Protein AF-A0A927TSQ4-F1 (afdb_monomer_lite)

Radius of gyration: 17.43 Å; chains: 1; bounding box: 34×53×38 Å

Sequence (136 aa):
MYDEIIDAIEQGNYSEALKHAKQYPQDKIDDTYAVLVATICMHFGEFEYAFDYIRNGLQYNYKNYELYLILGTYYASTNPVQAKLCYENALYYCDSEDDRNIIESYLNAPDIRSVQISPTSIVILSYNQPDLTQSA

Structure (mmCIF, N/CA/C/O backbone):
data_AF-A0A927TSQ4-F1
#
_entry.id   AF-A0A927TSQ4-F1
#
loop_
_atom_site.group_PDB
_atom_site.id
_atom_site.type_symbol
_atom_site.label_atom_id
_atom_site.label_alt_id
_atom_site.label_comp_id
_atom_site.label_asym_id
_atom_site.label_entity_id
_atom_site.label_seq_id
_atom_site.pdbx_PDB_ins_code
_atom_site.Cartn_x
_atom_site.Cartn_y
_atom_site.Cartn_z
_atom_site.occupancy
_atom_site.B_iso_or_equiv
_atom_site.auth_seq_id
_atom_site.auth_comp_id
_atom_site.auth_asym_id
_atom_site.auth_atom_id
_atom_site.pdbx_PDB_model_num
ATOM 1 N N . MET A 1 1 ? -17.637 6.723 7.762 1.00 78.94 1 MET A N 1
ATOM 2 C CA . MET A 1 1 ? -17.054 7.287 9.015 1.00 78.94 1 MET A CA 1
ATOM 3 C C . MET A 1 1 ? -15.921 8.238 8.682 1.00 78.94 1 MET A C 1
ATOM 5 O O . MET A 1 1 ? -15.829 9.248 9.352 1.00 78.94 1 MET A O 1
ATOM 9 N N . TYR A 1 2 ? -15.114 7.970 7.653 1.00 92.75 2 TYR A N 1
ATOM 10 C CA . TYR A 1 2 ? -14.024 8.853 7.224 1.00 92.75 2 TYR A CA 1
ATOM 11 C C . TYR A 1 2 ? -14.370 9.713 6.001 1.00 92.75 2 TYR A C 1
ATOM 13 O O . TYR A 1 2 ? -13.479 10.224 5.334 1.00 92.75 2 TYR A O 1
ATOM 21 N N . ASP A 1 3 ? -15.660 9.867 5.720 1.00 93.88 3 ASP A N 1
ATOM 22 C CA . ASP A 1 3 ? -16.196 10.416 4.474 1.00 93.88 3 ASP A CA 1
ATOM 23 C C . ASP A 1 3 ? -15.661 11.839 4.224 1.00 93.88 3 ASP A C 1
ATOM 25 O O . ASP A 1 3 ? -15.182 12.131 3.139 1.00 93.88 3 ASP A O 1
ATOM 29 N N . GLU A 1 4 ? -15.565 12.676 5.266 1.00 95.06 4 GLU A N 1
ATOM 30 C CA . GLU A 1 4 ? -14.977 14.025 5.166 1.00 95.06 4 GLU A CA 1
ATOM 31 C C . GLU A 1 4 ? -13.495 14.022 4.744 1.00 95.06 4 GLU A C 1
ATOM 33 O O . GLU A 1 4 ? -13.032 14.935 4.064 1.00 95.06 4 GLU A O 1
ATOM 38 N N . ILE A 1 5 ? -12.730 13.008 5.166 1.00 96.12 5 ILE A N 1
ATOM 39 C CA . ILE A 1 5 ? -11.316 12.864 4.794 1.00 96.12 5 ILE A CA 1
ATOM 40 C C . ILE A 1 5 ? -11.221 12.379 3.345 1.00 96.12 5 ILE A C 1
ATOM 42 O O . ILE A 1 5 ? -10.415 12.911 2.584 1.00 96.12 5 ILE A O 1
ATOM 46 N N . ILE A 1 6 ? -12.047 11.396 2.975 1.00 96.50 6 ILE A N 1
ATOM 47 C CA . ILE A 1 6 ? -12.104 10.817 1.627 1.00 96.50 6 ILE A CA 1
ATOM 48 C C . ILE A 1 6 ? -12.490 11.898 0.615 1.00 96.50 6 ILE A C 1
ATOM 50 O O . ILE A 1 6 ? -11.718 12.164 -0.303 1.00 96.50 6 ILE A O 1
ATOM 54 N N . ASP A 1 7 ? -13.596 12.605 0.849 1.00 97.00 7 ASP A N 1
ATOM 55 C CA . ASP A 1 7 ? -14.085 13.679 -0.020 1.00 97.00 7 ASP A CA 1
ATOM 56 C C . ASP A 1 7 ? -13.019 14.768 -0.224 1.00 97.00 7 ASP A C 1
ATOM 58 O O . ASP A 1 7 ? -12.826 15.275 -1.332 1.00 97.00 7 ASP A O 1
ATOM 62 N N . ALA A 1 8 ? -12.293 15.130 0.841 1.00 97.00 8 ALA A N 1
ATOM 63 C CA . ALA A 1 8 ? -11.225 16.120 0.766 1.00 97.00 8 ALA A CA 1
ATOM 64 C C . ALA A 1 8 ? -10.015 15.621 -0.045 1.00 97.00 8 ALA A C 1
ATOM 66 O O . ALA A 1 8 ? -9.429 16.406 -0.794 1.00 97.00 8 ALA A O 1
ATOM 67 N N . ILE A 1 9 ? -9.646 14.339 0.068 1.00 96.62 9 ILE A N 1
ATOM 68 C CA . ILE A 1 9 ? -8.582 13.724 -0.744 1.00 96.62 9 ILE A CA 1
ATOM 69 C C . ILE A 1 9 ? -8.996 13.669 -2.218 1.00 96.62 9 ILE A C 1
ATOM 71 O O . ILE A 1 9 ? -8.211 14.073 -3.074 1.00 96.62 9 ILE A O 1
ATOM 75 N N . GLU A 1 10 ? -10.221 13.237 -2.520 1.00 95.44 10 GLU A N 1
ATOM 76 C CA . GLU A 1 10 ? -10.743 13.149 -3.892 1.00 95.44 10 GLU A CA 1
ATOM 77 C C . GLU A 1 10 ? -10.792 14.517 -4.589 1.00 95.44 10 GLU A C 1
ATOM 79 O O . GLU A 1 10 ? -10.535 14.628 -5.788 1.00 95.44 10 GLU A O 1
ATOM 84 N N . GLN A 1 11 ? -11.048 15.585 -3.831 1.00 96.62 11 GLN A N 1
ATOM 85 C CA . GLN A 1 11 ? -11.006 16.969 -4.317 1.00 96.62 11 GLN A CA 1
ATOM 86 C C . GLN A 1 11 ? -9.583 17.555 -4.384 1.00 96.62 11 GLN A C 1
ATOM 88 O O . GLN A 1 11 ? -9.405 18.703 -4.799 1.00 96.62 11 GLN A O 1
ATOM 93 N N . GLY A 1 12 ? -8.562 16.807 -3.956 1.00 96.06 12 GLY A N 1
ATOM 94 C CA . GLY A 1 12 ? -7.170 17.259 -3.891 1.00 96.06 12 GLY A CA 1
ATOM 95 C C . GLY A 1 12 ? -6.884 18.270 -2.773 1.00 96.06 12 GLY A C 1
ATOM 96 O O . GLY A 1 12 ? -5.823 18.897 -2.758 1.00 96.06 12 GLY A O 1
ATOM 97 N N . ASN A 1 13 ? -7.802 18.449 -1.822 1.00 97.00 13 ASN A N 1
ATOM 98 C CA . ASN A 1 13 ? -7.667 19.369 -0.696 1.00 97.00 13 ASN A CA 1
ATOM 99 C C . ASN A 1 13 ? -7.031 18.672 0.523 1.00 97.00 13 ASN A C 1
ATOM 101 O O . ASN A 1 13 ? -7.646 18.482 1.575 1.00 97.00 13 ASN A O 1
ATOM 105 N N . TYR A 1 14 ? -5.753 18.310 0.395 1.00 96.44 14 TYR A N 1
ATOM 106 C CA . TYR A 1 14 ? -5.012 17.567 1.426 1.00 96.44 14 TYR A CA 1
ATOM 107 C C . TYR A 1 14 ? -4.836 18.329 2.749 1.00 96.44 14 TYR A C 1
ATOM 109 O O . TYR A 1 14 ? -4.730 17.715 3.812 1.00 96.44 14 TYR A O 1
ATOM 117 N N . SER A 1 15 ? -4.838 19.665 2.715 1.00 96.94 15 SER A N 1
ATOM 118 C CA . SER A 1 15 ? -4.798 20.496 3.928 1.00 96.94 15 SER A CA 1
ATOM 119 C C . SER A 1 15 ? -6.063 20.329 4.771 1.00 96.94 15 SER A C 1
ATOM 121 O O . SER A 1 15 ? -5.992 20.257 6.000 1.00 96.94 15 SER A O 1
ATOM 123 N N . GLU A 1 16 ? -7.221 20.248 4.116 1.00 96.88 16 GLU A N 1
ATOM 124 C CA . GLU A 1 16 ? -8.500 20.002 4.776 1.00 96.88 16 GLU A CA 1
ATOM 125 C C . GLU A 1 16 ? -8.609 18.551 5.240 1.00 96.88 16 GLU A C 1
ATOM 127 O O . GLU A 1 16 ? -8.931 18.317 6.404 1.00 96.88 16 GLU A O 1
ATOM 132 N N . ALA A 1 17 ? -8.199 17.590 4.406 1.00 97.31 17 ALA A N 1
ATOM 133 C CA . ALA A 1 17 ? -8.120 16.180 4.789 1.00 97.31 17 ALA A CA 1
ATOM 134 C C . ALA A 1 17 ? -7.293 15.984 6.076 1.00 97.31 17 ALA A C 1
ATOM 136 O O . ALA A 1 17 ? -7.728 15.304 7.007 1.00 97.31 17 ALA A O 1
ATOM 137 N N . LEU A 1 18 ? -6.142 16.662 6.191 1.00 96.06 18 LEU A N 1
ATOM 138 C CA . LEU A 1 18 ? -5.309 16.638 7.397 1.00 96.06 18 LEU A CA 1
ATOM 139 C C . LEU A 1 18 ? -6.018 17.246 8.616 1.00 96.06 18 LEU A C 1
ATOM 141 O O . LEU A 1 18 ? -5.862 16.761 9.739 1.00 96.06 18 LEU A O 1
ATOM 145 N N . LYS A 1 19 ? -6.786 18.323 8.423 1.00 95.94 19 LYS A N 1
ATOM 146 C CA . LYS A 1 19 ? -7.567 18.950 9.496 1.00 95.94 19 LYS A CA 1
ATOM 147 C C . LYS A 1 19 ? -8.658 18.010 10.006 1.00 95.94 19 LYS A C 1
ATOM 149 O O . LYS A 1 19 ? -8.845 17.946 11.219 1.00 95.94 19 LYS A O 1
ATOM 154 N N . HIS A 1 20 ? -9.351 17.299 9.118 1.00 94.69 20 HIS A N 1
ATOM 155 C CA . HIS A 1 20 ? -10.341 16.291 9.500 1.00 94.69 20 HIS A CA 1
ATOM 156 C C . HIS A 1 20 ? -9.670 15.109 10.206 1.00 94.69 20 HIS A C 1
ATOM 158 O O . HIS A 1 20 ? -10.069 14.770 11.316 1.00 94.69 20 HIS A O 1
ATOM 164 N N . ALA A 1 21 ? -8.578 14.567 9.657 1.00 93.38 21 ALA A N 1
ATOM 165 C CA . ALA A 1 21 ? -7.836 13.457 10.259 1.00 93.38 21 ALA A CA 1
ATOM 166 C C . ALA A 1 21 ? -7.376 13.747 11.700 1.00 93.38 21 ALA A C 1
ATOM 168 O O . ALA A 1 21 ? -7.513 12.904 12.582 1.00 93.38 21 ALA A O 1
ATOM 169 N N . LYS A 1 22 ? -6.915 14.971 11.990 1.00 92.06 22 LYS A N 1
ATOM 170 C CA . LYS A 1 22 ? -6.489 15.380 13.344 1.00 92.06 22 LYS A CA 1
ATOM 171 C C . LYS A 1 22 ? -7.602 15.377 14.397 1.00 92.06 22 LYS A C 1
ATOM 173 O O . LYS A 1 22 ? -7.292 15.410 15.585 1.00 92.06 22 LYS A O 1
ATOM 178 N N . GLN A 1 23 ? -8.871 15.376 13.991 1.00 89.75 23 GLN A N 1
ATOM 179 C CA . GLN A 1 23 ? -10.007 15.310 14.915 1.00 89.75 23 GLN A CA 1
ATOM 180 C C . GLN A 1 23 ? -10.280 13.877 15.384 1.00 89.75 23 GLN A C 1
ATOM 182 O O . GLN A 1 23 ? -10.982 13.689 16.378 1.00 89.75 23 GLN A O 1
ATOM 187 N N . TYR A 1 24 ? -9.713 12.876 14.702 1.00 86.75 24 TYR A N 1
ATOM 188 C CA . TYR A 1 24 ? -9.896 11.480 15.060 1.00 86.75 24 TYR A CA 1
ATOM 189 C C . TYR A 1 24 ? -8.936 11.050 16.180 1.00 86.75 24 TYR A C 1
ATOM 191 O O . TYR A 1 24 ? -7.755 11.422 16.185 1.00 86.75 24 TYR A O 1
ATOM 199 N N . PRO A 1 25 ? -9.433 10.257 17.145 1.00 81.44 25 PRO A N 1
ATOM 200 C CA . PRO A 1 25 ? -8.621 9.702 18.219 1.00 81.44 25 PRO A CA 1
ATOM 201 C C . PRO A 1 25 ? -7.558 8.737 17.669 1.00 81.44 25 PRO A C 1
ATOM 203 O O . PRO A 1 25 ? -7.880 7.722 17.054 1.00 81.44 25 PRO A O 1
ATOM 206 N N . GLN A 1 26 ? -6.281 9.048 17.913 1.00 71.69 26 GLN A N 1
ATOM 207 C CA . GLN A 1 26 ? -5.133 8.286 17.390 1.00 71.69 26 GLN A CA 1
ATOM 208 C C . GLN A 1 26 ? -4.941 6.913 18.066 1.00 71.69 26 GLN A C 1
ATOM 210 O O . GLN A 1 26 ? -4.086 6.137 17.657 1.00 71.69 26 GLN A O 1
ATOM 215 N N . ASP A 1 27 ? -5.709 6.597 19.109 1.00 75.44 27 ASP A N 1
ATOM 216 C CA . ASP A 1 27 ? -5.689 5.315 19.823 1.00 75.44 27 ASP A CA 1
ATOM 217 C C . ASP A 1 27 ? -6.563 4.229 19.168 1.00 75.44 27 ASP A C 1
ATOM 219 O O . ASP A 1 27 ? -6.525 3.073 19.589 1.00 75.44 27 ASP A O 1
ATOM 223 N N . LYS A 1 28 ? -7.320 4.568 18.114 1.00 69.56 28 LYS A N 1
ATOM 224 C CA . LYS A 1 28 ? -8.132 3.627 17.326 1.00 69.56 28 LYS A CA 1
ATOM 225 C C . LYS A 1 28 ? -7.810 3.726 15.838 1.00 69.56 28 LYS A C 1
ATOM 227 O O . LYS A 1 28 ? -8.637 4.152 15.038 1.00 69.56 28 LYS A O 1
ATOM 232 N N . ILE A 1 29 ? -6.590 3.336 15.489 1.00 80.56 29 ILE A N 1
ATOM 233 C CA . ILE A 1 29 ? -6.143 3.235 14.099 1.00 80.56 29 ILE A CA 1
ATOM 234 C C . ILE A 1 29 ? -6.586 1.871 13.567 1.00 80.56 29 ILE A C 1
ATOM 236 O O . ILE A 1 29 ? -6.010 0.848 13.937 1.00 80.56 29 ILE A O 1
ATOM 240 N N . ASP A 1 30 ? -7.622 1.861 12.733 1.00 93.62 30 ASP A N 1
ATOM 241 C CA . ASP A 1 30 ? -7.874 0.748 11.822 1.00 93.62 30 ASP A CA 1
ATOM 242 C C . ASP A 1 30 ? -7.065 0.933 10.525 1.00 93.62 30 ASP A C 1
ATOM 244 O O . ASP A 1 30 ? -6.344 1.920 10.334 1.00 93.62 30 ASP A O 1
ATOM 248 N N . ASP A 1 31 ? -7.132 -0.055 9.641 1.00 95.56 31 ASP A N 1
ATOM 249 C CA . ASP A 1 31 ? -6.420 -0.036 8.368 1.00 95.56 31 ASP A CA 1
ATOM 250 C C . ASP A 1 31 ? -6.939 1.049 7.416 1.00 95.56 31 ASP A C 1
ATOM 252 O O . ASP A 1 31 ? -6.138 1.673 6.724 1.00 95.56 31 ASP A O 1
ATOM 256 N N . THR A 1 32 ? -8.242 1.344 7.432 1.00 95.69 32 THR A N 1
ATOM 257 C CA . THR A 1 32 ? -8.835 2.396 6.589 1.00 95.69 32 THR A CA 1
ATOM 258 C C . THR A 1 32 ? -8.299 3.775 6.975 1.00 95.69 32 THR A C 1
ATOM 260 O O . THR A 1 32 ? -7.827 4.528 6.125 1.00 95.69 32 THR A O 1
ATOM 263 N N . TYR A 1 33 ? -8.296 4.113 8.264 1.00 95.88 33 TYR A N 1
ATOM 264 C CA . TYR A 1 33 ? -7.713 5.365 8.738 1.00 95.88 33 TYR A CA 1
ATOM 265 C C . TYR A 1 33 ? -6.210 5.440 8.432 1.00 95.88 33 TYR A C 1
ATOM 267 O O . TYR A 1 33 ? -5.714 6.491 8.016 1.00 95.88 33 TYR A O 1
ATOM 275 N N . ALA A 1 34 ? -5.485 4.324 8.572 1.00 97.00 34 ALA A N 1
ATOM 276 C CA . ALA A 1 34 ? -4.073 4.249 8.211 1.00 97.00 34 ALA A CA 1
ATOM 277 C C . ALA A 1 34 ? -3.821 4.556 6.723 1.00 97.00 34 ALA A C 1
ATOM 279 O O . ALA A 1 34 ? -2.901 5.320 6.429 1.00 97.00 34 ALA A O 1
ATOM 280 N N . VAL A 1 35 ? -4.640 4.032 5.799 1.00 97.62 35 VAL A N 1
ATOM 281 C CA . VAL A 1 35 ? -4.564 4.340 4.355 1.00 97.62 35 VAL A CA 1
ATOM 282 C C . VAL A 1 35 ? -4.691 5.842 4.115 1.00 97.62 35 VAL A C 1
ATOM 284 O O . VAL A 1 35 ? -3.854 6.443 3.434 1.00 97.62 35 VAL A O 1
ATOM 287 N N . LEU A 1 36 ? -5.709 6.468 4.708 1.00 97.38 36 LEU A N 1
ATOM 288 C CA . LEU A 1 36 ? -6.001 7.884 4.491 1.00 97.38 36 LEU A CA 1
ATOM 289 C C . LEU A 1 36 ? -4.875 8.777 5.015 1.00 97.38 36 LEU A C 1
ATOM 291 O O . LEU A 1 36 ? -4.385 9.650 4.296 1.00 97.38 36 LEU A O 1
ATOM 295 N N . VAL A 1 37 ? -4.411 8.545 6.246 1.00 97.06 37 VAL A N 1
ATOM 296 C CA . VAL A 1 37 ? -3.347 9.370 6.835 1.00 97.06 37 VAL A CA 1
ATOM 297 C C . VAL A 1 37 ? -2.007 9.129 6.152 1.00 97.06 37 VAL A C 1
ATOM 299 O O . VAL A 1 37 ? -1.295 10.095 5.879 1.00 97.06 37 VAL A O 1
ATOM 302 N N . ALA A 1 38 ? -1.676 7.884 5.799 1.00 97.94 38 ALA A N 1
ATOM 303 C CA . ALA A 1 38 ? -0.474 7.599 5.026 1.00 97.94 38 ALA A CA 1
ATOM 304 C C . ALA A 1 38 ? -0.491 8.335 3.679 1.00 97.94 38 ALA A C 1
ATOM 306 O O . ALA A 1 38 ? 0.504 8.958 3.317 1.00 97.94 38 ALA A O 1
ATOM 307 N N . THR A 1 39 ? -1.629 8.346 2.980 1.00 98.19 39 THR A N 1
ATOM 308 C CA . THR A 1 39 ? -1.807 9.081 1.717 1.00 98.19 39 THR A CA 1
ATOM 309 C C . THR A 1 39 ? -1.582 10.585 1.895 1.00 98.19 39 THR A C 1
ATOM 311 O O . THR A 1 39 ? -0.850 11.203 1.119 1.00 98.19 39 THR A O 1
ATOM 314 N N . ILE A 1 40 ? -2.146 11.176 2.953 1.00 98.12 40 ILE A N 1
ATOM 315 C CA . ILE A 1 40 ? -1.946 12.593 3.290 1.00 98.12 40 ILE A CA 1
ATOM 316 C C . ILE A 1 40 ? -0.467 12.880 3.591 1.00 98.12 40 ILE A C 1
ATOM 318 O O . ILE A 1 40 ? 0.098 13.840 3.068 1.00 98.12 40 ILE A O 1
ATOM 322 N N . CYS A 1 41 ? 0.187 12.050 4.405 1.00 97.88 41 CYS A N 1
ATOM 323 C CA . CYS A 1 41 ? 1.602 12.208 4.739 1.00 97.88 41 CYS A CA 1
ATOM 324 C C . CYS A 1 41 ? 2.502 12.082 3.502 1.00 97.88 41 CYS A C 1
ATOM 326 O O . CYS A 1 41 ? 3.396 12.907 3.318 1.00 97.88 41 CYS A O 1
ATOM 328 N N . MET A 1 42 ? 2.236 11.111 2.622 1.00 98.00 42 MET A N 1
ATOM 329 C CA . MET A 1 42 ? 2.946 10.958 1.348 1.00 98.00 42 MET A CA 1
ATOM 330 C C . MET A 1 42 ? 2.822 12.216 0.482 1.00 98.00 42 MET A C 1
ATOM 332 O O . MET A 1 42 ? 3.820 12.658 -0.084 1.00 98.00 42 MET A O 1
ATOM 336 N N . HIS A 1 43 ? 1.633 12.830 0.422 1.00 97.69 43 HIS A N 1
ATOM 337 C CA . HIS A 1 43 ? 1.416 14.077 -0.315 1.00 97.69 43 HIS A CA 1
ATOM 338 C C . HIS A 1 43 ? 2.267 15.238 0.222 1.00 97.69 43 HIS A C 1
ATOM 340 O O . HIS A 1 43 ? 2.859 15.984 -0.557 1.00 97.69 43 HIS A O 1
ATOM 346 N N . PHE A 1 44 ? 2.365 15.381 1.547 1.00 97.75 44 PHE A N 1
ATOM 347 C CA . PHE A 1 44 ? 3.166 16.435 2.179 1.00 97.75 44 PHE A CA 1
ATOM 348 C C . PHE A 1 44 ? 4.674 16.130 2.245 1.00 97.75 44 PHE A C 1
ATOM 350 O O . PHE A 1 44 ? 5.442 16.984 2.680 1.00 97.75 44 PHE A O 1
ATOM 357 N N . GLY A 1 45 ? 5.117 14.948 1.802 1.00 96.88 45 GLY A N 1
ATOM 358 C CA . GLY A 1 45 ? 6.519 14.520 1.903 1.00 96.88 45 GLY A CA 1
ATOM 359 C C . GLY A 1 45 ? 6.938 14.095 3.316 1.00 96.88 45 GLY A C 1
ATOM 360 O O . GLY A 1 45 ? 8.124 13.953 3.603 1.00 96.88 45 GLY A O 1
ATOM 361 N N . GLU A 1 46 ? 5.969 13.860 4.198 1.00 97.69 46 GLU A N 1
ATOM 362 C CA . GLU A 1 46 ? 6.148 13.432 5.586 1.00 97.69 46 GLU A CA 1
ATOM 363 C C . GLU A 1 46 ? 6.354 11.908 5.649 1.00 97.69 46 GLU A C 1
ATOM 365 O O . GLU A 1 46 ? 5.558 11.157 6.218 1.00 97.69 46 GLU A O 1
ATOM 370 N N . PHE A 1 47 ? 7.414 11.431 4.991 1.00 96.81 47 PHE A N 1
ATOM 371 C CA . PHE A 1 47 ? 7.626 10.009 4.700 1.00 96.81 47 PHE A CA 1
ATOM 372 C C . PHE A 1 47 ? 7.797 9.135 5.949 1.00 96.81 47 PHE A C 1
ATOM 374 O O . PHE A 1 47 ? 7.336 7.995 5.957 1.00 96.81 47 PHE A O 1
ATOM 381 N N . GLU A 1 48 ? 8.428 9.647 7.009 1.00 96.56 48 GLU A N 1
ATOM 382 C CA . GLU A 1 48 ? 8.578 8.907 8.272 1.00 96.56 48 GLU A CA 1
ATOM 383 C C . GLU A 1 48 ? 7.212 8.606 8.903 1.00 96.56 48 GLU A C 1
ATOM 385 O O . GLU A 1 48 ? 6.919 7.458 9.239 1.00 96.56 48 GLU A O 1
ATOM 390 N N . TYR A 1 49 ? 6.334 9.612 8.964 1.00 96.56 49 TYR A N 1
ATOM 391 C CA . TYR A 1 49 ? 4.974 9.441 9.466 1.00 96.56 49 TYR A CA 1
ATOM 392 C C . TYR A 1 49 ? 4.150 8.524 8.563 1.00 96.56 49 TYR A C 1
ATOM 394 O O . TYR A 1 49 ? 3.457 7.642 9.068 1.00 96.56 49 TYR A O 1
ATOM 402 N N . ALA A 1 50 ? 4.256 8.680 7.238 1.00 97.94 50 ALA A N 1
ATOM 403 C CA . ALA A 1 50 ? 3.580 7.791 6.296 1.00 97.94 50 ALA A CA 1
ATOM 404 C C . ALA A 1 50 ? 3.950 6.324 6.561 1.00 97.94 50 ALA A C 1
ATOM 406 O O . ALA A 1 50 ? 3.068 5.476 6.674 1.00 97.94 50 ALA A O 1
ATOM 407 N N . PHE A 1 51 ? 5.242 6.037 6.736 1.00 98.00 51 PHE A N 1
ATOM 408 C CA . PHE A 1 51 ? 5.724 4.690 7.017 1.00 98.00 51 PHE A CA 1
ATOM 409 C C . PHE A 1 51 ? 5.158 4.116 8.322 1.00 98.00 51 PHE A C 1
ATOM 411 O O . PHE A 1 51 ? 4.753 2.952 8.352 1.00 98.00 51 PHE A O 1
ATOM 418 N N . ASP A 1 52 ? 5.083 4.916 9.387 1.00 96.88 52 ASP A N 1
ATOM 419 C CA . ASP A 1 52 ? 4.510 4.475 10.659 1.00 96.88 52 ASP A CA 1
ATOM 420 C C . ASP A 1 52 ? 3.023 4.107 10.530 1.00 96.88 52 ASP A C 1
ATOM 422 O O . ASP A 1 52 ? 2.618 3.053 11.028 1.00 96.88 52 ASP A O 1
ATOM 426 N N . TYR A 1 53 ? 2.220 4.912 9.822 1.00 97.31 53 TYR A N 1
ATOM 427 C CA . TYR A 1 53 ? 0.811 4.581 9.570 1.00 97.31 53 TYR A CA 1
ATOM 428 C C . TYR A 1 53 ? 0.664 3.338 8.697 1.00 97.31 53 TYR A C 1
ATOM 430 O O . TYR A 1 53 ? -0.128 2.462 9.038 1.00 97.31 53 TYR A O 1
ATOM 438 N N . ILE A 1 54 ? 1.466 3.203 7.637 1.00 98.19 54 ILE A N 1
ATOM 439 C CA . ILE A 1 54 ? 1.453 2.009 6.782 1.00 98.19 54 ILE A CA 1
ATOM 440 C C . ILE A 1 54 ? 1.767 0.756 7.601 1.00 98.19 54 ILE A C 1
ATOM 442 O O . ILE A 1 54 ? 1.039 -0.235 7.534 1.00 98.19 54 ILE A O 1
ATOM 446 N N . ARG A 1 55 ? 2.828 0.802 8.417 1.00 97.00 55 ARG A N 1
ATOM 447 C CA . ARG A 1 55 ? 3.226 -0.312 9.282 1.00 97.00 55 ARG A CA 1
ATOM 448 C C . ARG A 1 55 ? 2.113 -0.680 10.259 1.00 97.00 55 ARG A C 1
ATOM 450 O O . ARG A 1 55 ? 1.792 -1.859 10.380 1.00 97.00 55 ARG A O 1
ATOM 457 N N . ASN A 1 56 ? 1.537 0.302 10.950 1.00 95.44 56 ASN A N 1
ATOM 458 C CA . ASN A 1 56 ? 0.485 0.060 11.937 1.00 95.44 56 ASN A CA 1
ATOM 459 C C . ASN A 1 56 ? -0.792 -0.487 11.273 1.00 95.44 56 ASN A C 1
ATOM 461 O O . ASN A 1 56 ? -1.399 -1.423 11.790 1.00 95.44 56 ASN A O 1
ATOM 465 N N . GLY A 1 57 ? -1.159 0.029 10.098 1.00 96.88 57 GLY A N 1
ATOM 466 C CA . GLY A 1 57 ? -2.294 -0.467 9.324 1.00 96.88 57 GLY A CA 1
ATOM 467 C C . GLY A 1 57 ? -2.097 -1.911 8.851 1.00 96.88 57 GLY A C 1
ATOM 468 O O . GLY A 1 57 ? -2.997 -2.728 9.008 1.00 96.88 57 GLY A O 1
ATOM 469 N N . LEU A 1 58 ? -0.902 -2.272 8.367 1.00 97.25 58 LEU A N 1
ATOM 470 C CA . LEU A 1 58 ? -0.588 -3.653 7.970 1.00 97.25 58 LEU A CA 1
ATOM 471 C C . LEU A 1 58 ? -0.500 -4.608 9.171 1.00 97.25 58 LEU A C 1
ATOM 473 O O . LEU A 1 58 ? -0.774 -5.798 9.030 1.00 97.25 58 LEU A O 1
ATOM 477 N N . GLN A 1 59 ? -0.139 -4.114 10.359 1.00 95.88 59 GLN A N 1
ATOM 478 C CA . GLN A 1 59 ? -0.238 -4.894 11.599 1.00 95.88 59 GLN A CA 1
ATOM 479 C C . GLN A 1 59 ? -1.696 -5.164 11.991 1.00 95.88 59 GLN A C 1
ATOM 481 O O . GLN A 1 59 ? -1.990 -6.244 12.501 1.00 95.88 59 GLN A O 1
ATOM 486 N N . TYR A 1 60 ? -2.594 -4.205 11.751 1.00 96.00 60 TYR A N 1
ATOM 487 C CA . TYR A 1 60 ? -4.028 -4.353 11.997 1.00 96.00 60 TYR A CA 1
ATOM 488 C C . TYR A 1 60 ? -4.691 -5.286 10.971 1.00 96.00 60 TYR A C 1
ATOM 490 O O . TYR A 1 60 ? -5.389 -6.229 11.343 1.00 96.00 60 TYR A O 1
ATOM 498 N N . ASN A 1 61 ? -4.429 -5.063 9.682 1.00 97.44 61 ASN A N 1
ATOM 499 C CA . ASN A 1 61 ? -4.906 -5.882 8.575 1.00 97.44 61 ASN A CA 1
ATOM 500 C C . ASN A 1 61 ? -3.788 -6.116 7.550 1.00 97.44 61 ASN A C 1
ATOM 502 O O . ASN A 1 61 ? -3.564 -5.321 6.637 1.00 97.44 61 ASN A O 1
ATOM 506 N N . TYR A 1 62 ? -3.137 -7.273 7.650 1.00 96.88 62 TYR A N 1
ATOM 507 C CA . TYR A 1 62 ? -2.046 -7.658 6.751 1.00 96.88 62 TYR A CA 1
ATOM 508 C C . TYR A 1 62 ? -2.485 -7.913 5.301 1.00 96.88 62 TYR A C 1
ATOM 510 O O . TYR A 1 62 ? -1.633 -8.163 4.456 1.00 96.88 62 TYR A O 1
ATOM 518 N N . LYS A 1 63 ? -3.792 -7.907 5.007 1.00 97.81 63 LYS A N 1
ATOM 519 C CA . LYS A 1 63 ? -4.338 -8.102 3.657 1.00 97.81 63 LYS A CA 1
ATOM 520 C C . LYS A 1 63 ? -4.779 -6.800 2.995 1.00 97.81 63 LYS A C 1
ATOM 522 O O . LYS A 1 63 ? -5.287 -6.843 1.883 1.00 97.81 63 LYS A O 1
ATOM 527 N N . ASN A 1 64 ? -4.650 -5.650 3.655 1.00 97.94 64 ASN A N 1
ATOM 528 C CA . ASN A 1 64 ? -5.089 -4.397 3.053 1.00 97.94 64 ASN A CA 1
ATOM 529 C C . ASN A 1 64 ? -4.174 -4.041 1.860 1.00 97.94 64 ASN A C 1
ATOM 531 O O . ASN A 1 64 ? -2.998 -3.711 2.035 1.00 97.94 64 ASN A O 1
ATOM 535 N N . TYR A 1 65 ? -4.704 -4.152 0.638 1.00 98.12 65 TYR A N 1
ATOM 536 C CA . TYR A 1 65 ? -3.929 -3.960 -0.590 1.00 98.12 65 TYR A CA 1
ATOM 537 C C . TYR A 1 65 ? -3.549 -2.498 -0.840 1.00 98.12 65 TYR A C 1
ATOM 539 O O . TYR A 1 65 ? -2.488 -2.239 -1.411 1.00 98.12 65 TYR A O 1
ATOM 547 N N . GLU A 1 66 ? -4.363 -1.542 -0.391 1.00 98.12 66 GLU A N 1
ATOM 548 C CA . GLU A 1 66 ? -4.086 -0.112 -0.542 1.00 98.12 66 GLU A CA 1
ATOM 549 C C . GLU A 1 66 ? -2.834 0.273 0.250 1.00 98.12 66 GLU A C 1
ATOM 551 O O . GLU A 1 66 ? -1.957 0.967 -0.263 1.00 98.12 66 GLU A O 1
ATOM 556 N N . LEU A 1 67 ? -2.673 -0.267 1.463 1.00 98.56 67 LEU A N 1
ATOM 557 C CA . LEU A 1 67 ? -1.456 -0.069 2.252 1.00 98.56 67 LEU A CA 1
ATOM 558 C C . LEU A 1 67 ? -0.210 -0.621 1.553 1.00 98.56 67 LEU A C 1
ATOM 560 O O . LEU A 1 67 ? 0.845 0.013 1.601 1.00 98.56 67 LEU A O 1
ATOM 564 N N . TYR A 1 68 ? -0.314 -1.761 0.866 1.00 98.56 68 TYR A N 1
ATOM 565 C CA . TYR A 1 68 ? 0.786 -2.276 0.049 1.00 98.56 68 TYR A CA 1
ATOM 566 C C . TYR A 1 68 ? 1.079 -1.393 -1.168 1.00 98.56 68 TYR A C 1
ATOM 568 O O . TYR A 1 68 ? 2.248 -1.188 -1.497 1.00 98.56 68 TYR A O 1
ATOM 576 N N . LEU A 1 69 ? 0.057 -0.826 -1.814 1.00 98.44 69 LEU A N 1
ATOM 577 C CA . LEU A 1 69 ? 0.233 0.111 -2.925 1.00 98.44 69 LEU A CA 1
ATOM 578 C C . LEU A 1 69 ? 0.962 1.389 -2.471 1.00 98.44 69 LEU A C 1
ATOM 580 O O . LEU A 1 69 ? 1.919 1.833 -3.117 1.00 98.44 69 LEU A O 1
ATOM 584 N N . ILE A 1 70 ? 0.577 1.942 -1.317 1.00 98.44 70 ILE A N 1
ATOM 585 C CA . ILE A 1 70 ? 1.245 3.105 -0.719 1.00 98.44 70 ILE A CA 1
ATOM 586 C C . ILE A 1 70 ? 2.681 2.744 -0.310 1.00 98.44 70 ILE A C 1
ATOM 588 O O . ILE A 1 70 ? 3.607 3.502 -0.604 1.00 98.44 70 ILE A O 1
ATOM 592 N N . LEU A 1 71 ? 2.907 1.572 0.296 1.00 98.56 71 LEU A N 1
ATOM 593 C CA . LEU A 1 71 ? 4.250 1.104 0.663 1.00 98.56 71 LEU A CA 1
ATOM 594 C C . LEU A 1 71 ? 5.157 0.920 -0.560 1.00 98.56 71 LEU A C 1
ATOM 596 O O . LEU A 1 71 ? 6.342 1.253 -0.519 1.00 98.56 71 LEU A O 1
ATOM 600 N N . GLY A 1 72 ? 4.603 0.417 -1.664 1.00 98.25 72 GLY A N 1
ATOM 601 C CA . GLY A 1 72 ? 5.322 0.318 -2.927 1.00 98.25 72 GLY A CA 1
ATOM 602 C C . GLY A 1 72 ? 5.745 1.691 -3.439 1.00 98.25 72 GLY A C 1
ATOM 603 O O . GLY A 1 72 ? 6.906 1.884 -3.801 1.00 98.25 72 GLY A O 1
ATOM 604 N N . THR A 1 73 ? 4.839 2.669 -3.360 1.00 97.81 73 THR A N 1
ATOM 605 C CA . THR A 1 73 ? 5.113 4.063 -3.737 1.00 97.81 73 THR A CA 1
ATOM 606 C C . THR A 1 73 ? 6.201 4.679 -2.855 1.00 97.81 73 THR A C 1
ATOM 608 O O . THR A 1 73 ? 7.113 5.325 -3.368 1.00 97.81 73 THR A O 1
ATOM 611 N N . TYR A 1 74 ? 6.165 4.421 -1.545 1.00 98.31 74 TYR A N 1
ATOM 612 C CA . TYR A 1 74 ? 7.196 4.839 -0.591 1.00 98.31 74 TYR A CA 1
ATOM 613 C C . TYR A 1 74 ? 8.592 4.313 -0.969 1.00 98.31 74 TYR A C 1
ATOM 615 O O . TYR A 1 74 ? 9.573 5.056 -0.932 1.00 98.31 74 TYR A O 1
ATOM 623 N N . TYR A 1 75 ? 8.695 3.048 -1.385 1.00 98.19 75 TYR A N 1
ATOM 624 C CA . TYR A 1 75 ? 9.976 2.446 -1.763 1.00 98.19 75 TYR A CA 1
ATOM 625 C C . TYR A 1 75 ? 10.412 2.717 -3.205 1.00 98.19 75 TYR A C 1
ATOM 627 O O . TYR A 1 75 ? 11.581 2.497 -3.514 1.00 98.19 75 TYR A O 1
ATOM 635 N N . ALA A 1 76 ? 9.533 3.190 -4.090 1.00 95.69 76 ALA A N 1
ATOM 636 C CA . ALA A 1 76 ? 9.788 3.236 -5.533 1.00 95.69 76 ALA A CA 1
ATOM 637 C C . ALA A 1 76 ? 11.096 3.954 -5.918 1.00 95.69 76 ALA A C 1
ATOM 639 O O . ALA A 1 76 ? 11.791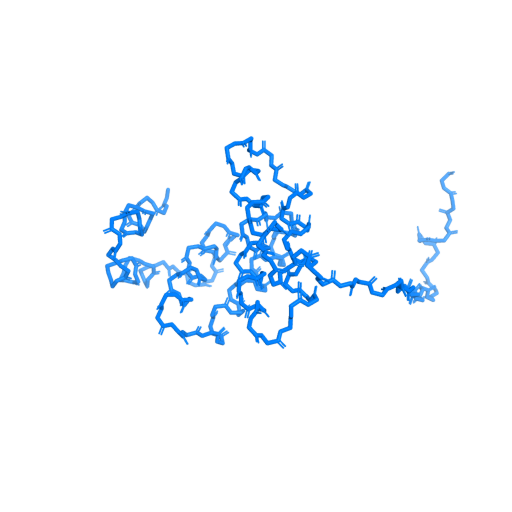 3.517 -6.833 1.00 95.69 76 ALA A O 1
ATOM 640 N N . SER A 1 77 ? 11.461 5.017 -5.197 1.00 92.25 77 SER A N 1
ATOM 641 C CA . SER A 1 77 ? 12.665 5.813 -5.470 1.00 92.25 77 SER A CA 1
ATOM 642 C C . SER A 1 77 ? 13.941 5.293 -4.798 1.00 92.25 77 SER A C 1
ATOM 644 O O . SER A 1 77 ? 15.038 5.586 -5.269 1.00 92.25 77 SER A O 1
ATOM 646 N N . THR A 1 78 ? 13.827 4.539 -3.701 1.00 95.81 78 THR A N 1
ATOM 647 C CA . THR A 1 78 ? 14.972 4.138 -2.858 1.00 95.81 78 THR A CA 1
ATOM 648 C C . THR A 1 78 ? 15.275 2.645 -2.924 1.00 95.81 78 THR A C 1
ATOM 650 O O . THR A 1 78 ? 16.427 2.237 -2.782 1.00 95.81 78 THR A O 1
ATOM 653 N N . ASN A 1 79 ? 14.255 1.820 -3.149 1.00 96.81 79 ASN A N 1
ATOM 654 C CA . ASN A 1 79 ? 14.349 0.372 -3.217 1.00 96.81 79 ASN A CA 1
ATOM 655 C C . ASN A 1 79 ? 13.293 -0.196 -4.188 1.00 96.81 79 ASN A C 1
ATOM 657 O O . ASN A 1 79 ? 12.246 -0.692 -3.762 1.00 96.81 79 ASN A O 1
ATOM 661 N N . PRO A 1 80 ? 13.563 -0.171 -5.504 1.00 96.25 80 PRO A N 1
ATOM 662 C CA . PRO A 1 80 ? 12.600 -0.604 -6.514 1.00 96.25 80 PRO A CA 1
ATOM 663 C C . PRO A 1 80 ? 12.282 -2.111 -6.452 1.00 96.25 80 PRO A C 1
ATOM 665 O O . PRO A 1 80 ? 11.203 -2.527 -6.868 1.00 96.25 80 PRO A O 1
ATOM 668 N N . VAL A 1 81 ? 13.174 -2.935 -5.880 1.00 97.00 81 VAL A N 1
ATOM 669 C CA . VAL A 1 81 ? 12.904 -4.361 -5.602 1.00 97.00 81 VAL A CA 1
ATOM 670 C C . VAL A 1 81 ? 11.805 -4.497 -4.560 1.00 97.00 81 VAL A C 1
ATOM 672 O O . VAL A 1 81 ? 10.821 -5.197 -4.794 1.00 97.00 81 VAL A O 1
ATOM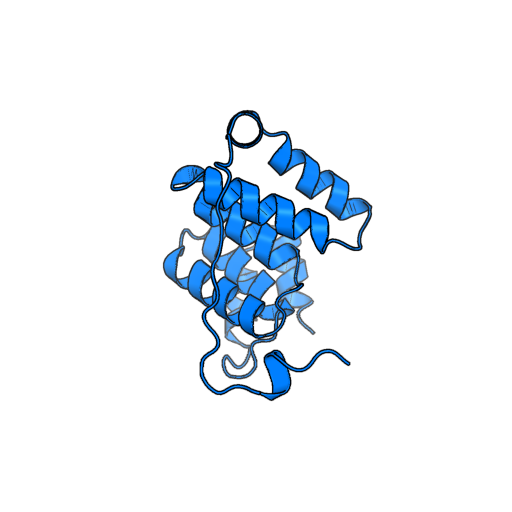 675 N N . GLN A 1 82 ? 11.940 -3.793 -3.435 1.00 96.88 82 GLN A N 1
ATOM 676 C CA . GLN A 1 82 ? 10.912 -3.801 -2.401 1.00 96.88 82 GLN A CA 1
ATOM 677 C C . GLN A 1 82 ? 9.609 -3.189 -2.920 1.00 96.88 82 GLN A C 1
ATOM 679 O O . GLN A 1 82 ? 8.542 -3.729 -2.642 1.00 96.88 82 GLN A O 1
ATOM 684 N N . ALA A 1 83 ? 9.683 -2.118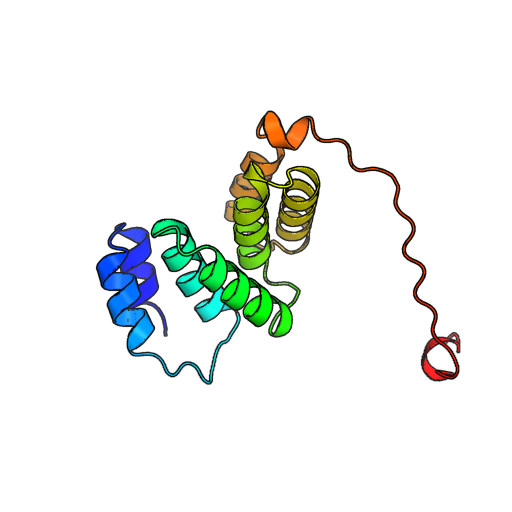 -3.716 1.00 98.19 83 ALA A N 1
ATOM 685 C CA . ALA A 1 83 ? 8.508 -1.509 -4.328 1.00 98.19 83 ALA A CA 1
ATOM 686 C C . ALA A 1 83 ? 7.724 -2.510 -5.188 1.00 98.19 83 ALA A C 1
ATOM 688 O O . ALA A 1 83 ? 6.522 -2.676 -4.991 1.00 98.19 83 ALA A O 1
ATOM 689 N N . LYS A 1 84 ? 8.417 -3.241 -6.074 1.00 98.25 84 LYS A N 1
ATOM 690 C CA . LYS A 1 84 ? 7.810 -4.282 -6.910 1.00 98.25 84 LYS A CA 1
ATOM 691 C C . LYS A 1 84 ? 7.114 -5.359 -6.079 1.00 98.25 84 LYS A C 1
ATOM 693 O O . LYS A 1 84 ? 5.956 -5.658 -6.344 1.00 98.25 84 LYS A O 1
ATOM 698 N N . LEU A 1 85 ? 7.778 -5.882 -5.047 1.00 97.56 85 LEU A N 1
ATOM 699 C CA . LEU A 1 85 ? 7.185 -6.870 -4.137 1.00 97.56 85 LEU A CA 1
ATOM 700 C C . LEU A 1 85 ? 5.942 -6.326 -3.419 1.00 97.56 85 LEU A C 1
ATOM 702 O O . LEU A 1 85 ? 4.988 -7.066 -3.184 1.00 97.56 85 LEU A O 1
ATOM 706 N N . CYS A 1 86 ? 5.927 -5.041 -3.059 1.00 98.44 86 CYS A N 1
ATOM 707 C CA . CYS A 1 86 ? 4.750 -4.422 -2.454 1.00 98.44 86 CYS A CA 1
ATOM 708 C C . CYS A 1 86 ? 3.593 -4.345 -3.459 1.00 98.44 86 CYS A C 1
ATOM 710 O O . CYS A 1 86 ? 2.482 -4.731 -3.118 1.00 98.44 86 CYS A O 1
ATOM 712 N N . TYR A 1 87 ? 3.845 -3.947 -4.708 1.00 98.50 87 TYR A N 1
ATOM 713 C CA . TYR A 1 87 ? 2.807 -3.937 -5.745 1.00 98.50 87 TYR A CA 1
ATOM 714 C C . TYR A 1 87 ? 2.293 -5.343 -6.093 1.00 98.50 87 TYR A C 1
ATOM 716 O O . TYR A 1 87 ? 1.098 -5.519 -6.306 1.00 98.50 87 TYR A O 1
ATOM 724 N N . GLU A 1 88 ? 3.159 -6.362 -6.097 1.00 97.88 88 GLU A N 1
ATOM 725 C CA . GLU A 1 88 ? 2.747 -7.765 -6.256 1.00 97.88 88 GLU A CA 1
ATOM 726 C C . GLU A 1 88 ? 1.842 -8.221 -5.097 1.00 97.88 88 GLU A C 1
ATOM 728 O O . GLU A 1 88 ? 0.822 -8.866 -5.336 1.00 97.88 88 GLU A O 1
ATOM 733 N N . ASN A 1 89 ? 2.155 -7.836 -3.851 1.00 97.88 89 ASN A N 1
ATOM 734 C CA . ASN A 1 89 ? 1.282 -8.095 -2.698 1.00 97.88 89 ASN A CA 1
ATOM 735 C C . ASN A 1 89 ? -0.047 -7.336 -2.794 1.00 97.88 89 ASN A C 1
ATOM 737 O O . ASN A 1 89 ? -1.093 -7.913 -2.501 1.00 97.88 89 ASN A O 1
ATOM 741 N N . ALA A 1 90 ? -0.024 -6.075 -3.234 1.00 98.44 90 ALA A N 1
ATOM 742 C CA . ALA A 1 90 ? -1.241 -5.307 -3.474 1.00 98.44 90 ALA A CA 1
ATOM 743 C C . ALA A 1 90 ? -2.134 -6.031 -4.492 1.00 98.44 90 ALA A C 1
ATOM 745 O O . ALA A 1 90 ? -3.306 -6.265 -4.223 1.00 98.44 90 ALA A O 1
ATOM 746 N N . LEU A 1 91 ? -1.575 -6.482 -5.620 1.00 98.25 91 LEU A N 1
ATOM 747 C CA . LEU A 1 91 ? -2.331 -7.207 -6.643 1.00 98.25 91 LEU A CA 1
ATOM 748 C C . LEU A 1 91 ? -2.880 -8.550 -6.133 1.00 98.25 91 LEU A C 1
ATOM 750 O O . LEU A 1 91 ? -3.974 -8.959 -6.522 1.00 98.25 91 LEU A O 1
ATOM 754 N N . TYR A 1 92 ? -2.127 -9.240 -5.275 1.00 98.06 92 TYR A N 1
ATOM 755 C CA . TYR A 1 92 ? -2.534 -10.520 -4.696 1.00 98.06 92 TYR A CA 1
ATOM 756 C C . TYR A 1 92 ? -3.745 -10.389 -3.763 1.00 98.06 92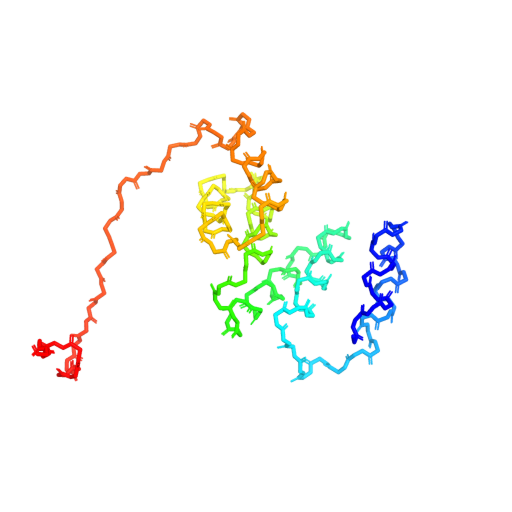 TYR A C 1
ATOM 758 O O . TYR A 1 92 ? -4.640 -11.230 -3.820 1.00 98.06 92 TYR A O 1
ATOM 766 N N . TYR A 1 93 ? -3.780 -9.349 -2.925 1.00 97.94 93 TYR A N 1
ATOM 767 C CA . TYR A 1 93 ? -4.871 -9.115 -1.973 1.00 97.94 93 TYR A CA 1
ATOM 768 C C . TYR A 1 93 ? -5.995 -8.213 -2.503 1.00 97.94 93 TYR A C 1
ATOM 770 O O . TYR A 1 93 ? -6.980 -7.997 -1.803 1.00 97.94 93 TYR A O 1
ATOM 778 N N . CYS A 1 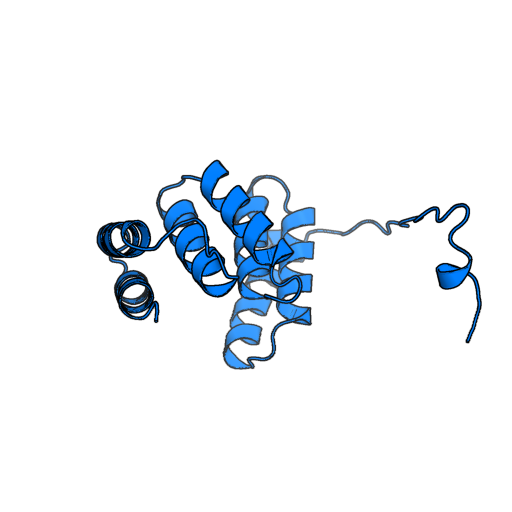94 ? -5.851 -7.650 -3.703 1.00 97.25 94 CYS A N 1
ATOM 779 C CA . CYS A 1 94 ? -6.875 -6.802 -4.294 1.00 97.25 94 CYS A CA 1
ATOM 780 C C . CYS A 1 94 ? -8.079 -7.641 -4.745 1.00 97.25 94 CYS A C 1
ATOM 782 O O . CYS A 1 94 ? -7.945 -8.534 -5.587 1.00 97.25 94 CYS A O 1
ATOM 784 N N . ASP A 1 95 ? -9.255 -7.304 -4.217 1.00 93.25 95 ASP A N 1
ATOM 785 C CA . ASP A 1 95 ? -10.530 -7.953 -4.546 1.00 93.25 95 ASP A CA 1
ATOM 786 C C . ASP A 1 95 ? -11.383 -7.126 -5.539 1.00 93.25 95 ASP A C 1
ATOM 788 O O . ASP A 1 95 ? -12.413 -7.600 -6.016 1.00 93.25 95 ASP A O 1
ATOM 792 N N . SER A 1 96 ? -10.958 -5.899 -5.870 1.00 94.25 96 SER A N 1
ATOM 793 C CA . SER A 1 96 ? -11.655 -4.953 -6.757 1.00 94.25 96 SER A CA 1
ATOM 794 C C . SER A 1 96 ? -11.058 -4.968 -8.166 1.00 94.25 96 SER A C 1
ATOM 796 O O . SER A 1 96 ? -9.906 -4.589 -8.355 1.00 94.25 96 SER A O 1
ATOM 798 N N . GLU A 1 97 ? -11.834 -5.370 -9.177 1.00 90.00 97 GLU A N 1
ATOM 799 C CA . GLU A 1 97 ? -11.383 -5.374 -10.584 1.00 90.00 97 GLU A CA 1
ATOM 800 C C . GLU A 1 97 ? -10.959 -3.983 -11.084 1.00 90.00 97 GLU A C 1
ATOM 802 O O . GLU A 1 97 ? -10.005 -3.866 -11.857 1.00 90.00 97 GLU A O 1
ATOM 807 N N . ASP A 1 98 ? -11.621 -2.922 -10.619 1.00 91.00 98 ASP A N 1
ATOM 808 C CA . ASP A 1 98 ? -11.276 -1.552 -11.005 1.00 91.00 98 ASP A CA 1
ATOM 809 C C . ASP A 1 98 ? -9.876 -1.176 -10.488 1.00 91.00 98 ASP A C 1
ATOM 811 O O . ASP A 1 98 ? -9.043 -0.669 -11.247 1.00 91.00 98 ASP A O 1
ATOM 815 N N . ASP A 1 99 ? -9.564 -1.531 -9.239 1.00 95.06 99 ASP A N 1
ATOM 816 C CA . ASP A 1 99 ? -8.266 -1.230 -8.626 1.00 95.06 99 ASP A CA 1
ATOM 817 C C . ASP A 1 99 ? -7.149 -2.149 -9.123 1.00 95.06 99 ASP A C 1
ATOM 819 O O . ASP A 1 99 ? -5.990 -1.730 -9.190 1.00 95.06 99 ASP A O 1
ATOM 823 N N . ARG A 1 100 ? -7.468 -3.383 -9.541 1.00 96.31 100 ARG A N 1
ATOM 824 C CA . ARG A 1 100 ? -6.484 -4.288 -10.162 1.00 96.31 100 ARG A CA 1
ATOM 825 C C . ARG A 1 100 ? -5.807 -3.627 -11.354 1.00 96.31 100 ARG A C 1
ATOM 827 O O . ARG A 1 100 ? -4.581 -3.640 -11.429 1.00 96.31 100 ARG A O 1
ATOM 834 N N . ASN A 1 101 ? -6.585 -3.002 -12.240 1.00 95.94 101 ASN A N 1
ATOM 835 C CA . ASN A 1 101 ? -6.049 -2.308 -13.415 1.00 95.94 101 ASN A CA 1
ATOM 836 C C . ASN A 1 101 ? -5.090 -1.176 -13.017 1.00 95.94 101 ASN A C 1
ATOM 838 O O . ASN A 1 101 ? -4.053 -0.971 -13.654 1.00 95.94 101 ASN A O 1
ATOM 842 N N . ILE A 1 102 ? -5.414 -0.457 -11.937 1.00 96.12 102 ILE A N 1
ATOM 843 C CA . ILE A 1 102 ? -4.548 0.586 -11.388 1.00 96.12 102 ILE A CA 1
ATOM 844 C C . ILE A 1 102 ? -3.239 -0.039 -10.898 1.00 96.12 102 ILE A C 1
ATOM 846 O O . ILE A 1 102 ? -2.173 0.389 -11.337 1.00 96.12 102 ILE A O 1
ATOM 850 N N . ILE A 1 103 ? -3.286 -1.082 -10.065 1.00 97.75 103 ILE A N 1
ATOM 851 C CA . ILE A 1 103 ? -2.090 -1.740 -9.503 1.00 97.75 103 ILE A CA 1
ATOM 852 C C . ILE A 1 103 ? -1.214 -2.343 -10.611 1.00 97.75 103 ILE A C 1
ATOM 854 O O . ILE A 1 103 ? 0.012 -2.200 -10.597 1.00 97.75 103 ILE A O 1
ATOM 858 N N . GLU A 1 104 ? -1.822 -2.966 -11.618 1.00 97.56 104 GLU A N 1
ATOM 859 C CA . GLU A 1 104 ? -1.107 -3.475 -12.787 1.00 97.56 104 GLU A CA 1
ATOM 860 C C . GLU A 1 104 ? -0.383 -2.366 -13.557 1.00 97.56 104 GLU A C 1
ATOM 862 O O . GLU A 1 104 ? 0.706 -2.602 -14.086 1.00 97.56 104 GLU A O 1
ATOM 867 N N . SER A 1 105 ? -0.917 -1.142 -13.598 1.00 96.94 105 SER A N 1
ATOM 868 C CA . SER A 1 105 ? -0.212 -0.017 -14.220 1.00 96.94 105 SER A CA 1
ATOM 869 C C . SER A 1 105 ? 1.093 0.333 -13.487 1.00 96.94 105 SER A C 1
ATOM 871 O O . SER A 1 105 ? 2.103 0.593 -14.147 1.00 96.94 105 SER A O 1
ATOM 873 N N . TYR A 1 106 ? 1.126 0.228 -12.150 1.00 97.50 106 TYR A N 1
ATOM 874 C CA . TYR A 1 106 ? 2.351 0.404 -11.358 1.00 97.50 106 TYR A CA 1
ATOM 875 C C . TYR A 1 106 ? 3.369 -0.706 -11.642 1.00 97.50 106 TYR A C 1
ATOM 877 O O . TYR A 1 106 ? 4.555 -0.425 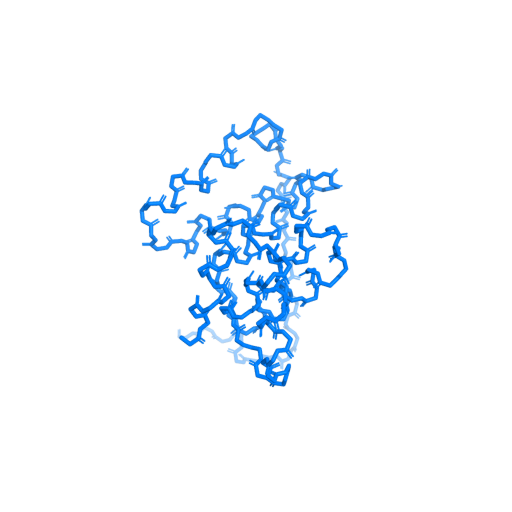-11.819 1.00 97.50 106 TYR A O 1
ATOM 885 N N . LEU A 1 107 ? 2.922 -1.962 -11.748 1.00 97.31 107 LEU A N 1
ATOM 886 C CA . LEU A 1 107 ? 3.799 -3.094 -12.079 1.00 97.31 107 LEU A CA 1
ATOM 887 C C . LEU A 1 107 ? 4.370 -3.008 -13.500 1.00 97.31 107 LEU A C 1
ATOM 889 O O . LEU A 1 107 ? 5.494 -3.449 -13.752 1.00 97.31 107 LEU A O 1
ATOM 893 N N . ASN A 1 108 ? 3.603 -2.436 -14.426 1.00 97.25 108 ASN A N 1
ATOM 894 C CA . ASN A 1 108 ? 3.992 -2.274 -15.821 1.00 97.25 108 ASN A CA 1
ATOM 895 C C . ASN A 1 108 ? 4.839 -1.022 -16.086 1.00 97.25 108 ASN A C 1
ATOM 897 O O . ASN A 1 108 ? 5.399 -0.903 -17.183 1.00 97.25 108 ASN A O 1
ATOM 901 N N . ALA A 1 109 ? 4.981 -0.123 -15.106 1.00 96.50 109 ALA A N 1
ATOM 902 C CA . ALA A 1 109 ? 5.883 1.019 -15.200 1.00 96.50 109 ALA A CA 1
ATOM 903 C C . ALA A 1 109 ? 7.312 0.539 -15.543 1.00 96.50 109 ALA A C 1
ATOM 905 O O . ALA A 1 109 ? 7.787 -0.416 -14.924 1.00 96.50 109 ALA A O 1
ATOM 906 N N . PRO A 1 110 ? 8.027 1.156 -16.508 1.00 95.00 110 PRO A N 1
ATOM 907 C CA . PRO A 1 110 ? 9.319 0.650 -16.994 1.00 95.00 110 PRO A CA 1
ATOM 908 C C . PRO A 1 110 ? 10.358 0.402 -15.891 1.00 95.00 110 PRO A C 1
ATOM 910 O O . PRO A 1 110 ? 11.057 -0.619 -15.906 1.00 95.00 110 PRO A O 1
ATOM 913 N N . ASP A 1 111 ? 10.401 1.300 -14.908 1.00 93.56 111 ASP A N 1
ATOM 914 C CA . ASP A 1 111 ? 11.341 1.259 -13.786 1.00 93.56 111 ASP A CA 1
ATOM 915 C C . ASP A 1 111 ? 11.042 0.128 -12.799 1.00 93.56 111 ASP A C 1
ATOM 917 O O . ASP A 1 111 ? 11.942 -0.328 -12.107 1.00 93.56 111 ASP A O 1
ATOM 921 N N . ILE A 1 112 ? 9.799 -0.358 -12.756 1.00 96.94 112 ILE A N 1
ATOM 922 C CA . ILE A 1 112 ? 9.366 -1.469 -11.899 1.00 96.94 112 ILE A CA 1
ATOM 923 C C . ILE A 1 112 ? 9.395 -2.783 -12.676 1.00 96.94 112 ILE A C 1
ATOM 925 O O . ILE A 1 112 ? 9.926 -3.790 -12.208 1.00 96.94 112 ILE A O 1
ATOM 929 N N . ARG A 1 113 ? 8.886 -2.786 -13.909 1.00 95.62 113 ARG A N 1
ATOM 930 C CA . ARG A 1 113 ? 8.822 -3.973 -14.764 1.00 95.62 113 ARG A CA 1
ATOM 931 C C . ARG A 1 113 ? 10.201 -4.580 -15.010 1.00 95.62 113 ARG A C 1
ATOM 933 O O . ARG A 1 113 ? 10.336 -5.803 -15.013 1.00 95.62 113 ARG A O 1
ATOM 940 N N . SER A 1 114 ? 11.214 -3.736 -15.213 1.00 94.88 114 SER A N 1
ATOM 941 C CA . SER A 1 114 ? 12.592 -4.168 -15.476 1.00 94.88 114 SER A CA 1
ATOM 942 C C . SER A 1 114 ? 13.290 -4.789 -14.258 1.00 94.88 114 SER A C 1
ATOM 944 O O . SER A 1 114 ? 14.251 -5.545 -14.428 1.00 94.88 114 SER A O 1
ATOM 946 N N . VAL A 1 115 ? 12.785 -4.542 -13.045 1.00 95.81 115 VAL A N 1
ATOM 947 C CA . VAL A 1 115 ? 13.376 -5.028 -11.795 1.00 95.81 115 VAL A CA 1
ATOM 948 C C . VAL A 1 115 ? 13.313 -6.548 -11.720 1.00 95.81 115 VAL A C 1
ATOM 950 O O . VAL A 1 115 ? 12.250 -7.164 -11.847 1.00 95.81 115 VAL A O 1
ATOM 953 N N . GLN A 1 116 ? 14.469 -7.154 -11.468 1.00 94.19 116 GLN A N 1
ATOM 954 C CA . GLN A 1 116 ? 14.609 -8.587 -11.246 1.00 94.19 116 GLN A CA 1
ATOM 955 C C . GLN A 1 116 ? 14.601 -8.876 -9.746 1.00 94.19 116 GLN A C 1
ATOM 957 O O . GLN A 1 116 ? 15.360 -8.271 -8.990 1.00 94.19 116 GLN A O 1
ATOM 962 N N . ILE A 1 117 ? 13.753 -9.812 -9.324 1.00 91.62 117 ILE A N 1
ATOM 963 C CA . ILE A 1 117 ? 13.711 -10.292 -7.943 1.00 91.62 117 ILE A CA 1
ATOM 964 C C . ILE A 1 117 ? 14.591 -11.537 -7.862 1.00 91.62 117 ILE A C 1
ATOM 966 O O . ILE A 1 117 ? 14.369 -12.517 -8.575 1.00 91.62 117 ILE A O 1
ATOM 970 N N . SER A 1 118 ? 15.601 -11.500 -6.997 1.00 89.69 118 SER A N 1
ATOM 971 C CA . SER A 1 118 ? 16.462 -12.656 -6.759 1.00 89.69 118 SER A CA 1
ATOM 972 C C . SER A 1 118 ? 15.688 -13.758 -6.031 1.00 89.69 118 SER A C 1
ATOM 974 O O . SER A 1 118 ? 15.030 -13.468 -5.025 1.00 89.69 118 SER A O 1
ATOM 976 N N . PRO A 1 119 ? 15.805 -15.028 -6.459 1.00 88.38 119 PRO A N 1
ATOM 977 C CA . PRO A 1 119 ? 15.282 -16.153 -5.695 1.00 88.38 119 PRO A CA 1
ATOM 978 C C . PRO A 1 119 ? 15.829 -16.109 -4.265 1.00 88.38 119 PRO A C 1
ATOM 980 O O . PRO A 1 119 ? 17.042 -16.118 -4.059 1.00 88.38 119 PRO A O 1
ATOM 983 N N . THR A 1 120 ? 14.932 -16.023 -3.285 1.00 87.50 120 THR A N 1
ATOM 984 C CA . THR A 1 120 ? 15.281 -15.858 -1.870 1.00 87.50 120 THR A CA 1
ATOM 985 C C . THR A 1 120 ? 14.587 -16.940 -1.056 1.00 87.50 120 THR A C 1
ATOM 987 O O . THR A 1 120 ? 13.373 -17.107 -1.151 1.00 87.50 120 THR A O 1
ATOM 990 N N . SER A 1 121 ? 15.353 -17.667 -0.244 1.00 87.62 121 SER A N 1
ATOM 991 C CA . SER A 1 121 ? 14.819 -18.669 0.680 1.00 87.62 121 SER A CA 1
ATOM 992 C C . SER A 1 121 ? 14.675 -18.067 2.073 1.00 87.62 121 SER A C 1
ATOM 994 O O . SER A 1 121 ? 15.659 -17.604 2.649 1.00 87.62 121 SER A O 1
ATOM 996 N N . ILE A 1 122 ? 13.466 -18.105 2.631 1.00 86.88 122 ILE A N 1
ATOM 997 C CA . ILE A 1 122 ? 13.201 -17.708 4.017 1.00 86.88 122 ILE A CA 1
ATOM 998 C C . ILE A 1 122 ? 13.174 -18.977 4.870 1.00 86.88 122 ILE A C 1
ATOM 1000 O O . ILE A 1 122 ? 12.336 -19.851 4.661 1.00 86.88 122 ILE A O 1
ATOM 1004 N N . VAL A 1 123 ? 14.095 -19.089 5.828 1.00 88.56 123 VAL A N 1
ATOM 1005 C CA . VAL A 1 123 ? 14.125 -20.195 6.796 1.00 88.56 123 VAL A CA 1
ATOM 1006 C C . VAL A 1 123 ? 13.600 -19.678 8.129 1.00 88.56 123 VAL A C 1
ATOM 1008 O O . VAL A 1 123 ? 14.288 -18.930 8.821 1.00 88.56 123 VAL A O 1
ATOM 1011 N N . ILE A 1 124 ? 12.379 -20.072 8.490 1.00 85.19 124 ILE A N 1
ATOM 1012 C CA . ILE A 1 124 ? 11.796 -19.783 9.804 1.00 85.19 124 ILE A CA 1
ATOM 1013 C C . ILE A 1 124 ? 12.135 -20.955 10.725 1.00 85.19 124 ILE A C 1
ATOM 1015 O O . ILE A 1 124 ? 11.630 -22.062 10.551 1.00 85.19 124 ILE A O 1
ATOM 1019 N N . LEU A 1 125 ? 13.030 -20.727 11.686 1.00 83.56 125 LEU A N 1
ATOM 1020 C CA . LEU A 1 125 ? 13.404 -21.740 12.670 1.00 83.56 125 LEU A CA 1
ATOM 1021 C C . LEU A 1 125 ? 12.411 -21.722 13.834 1.00 83.56 125 LEU A C 1
ATOM 1023 O O . LEU A 1 125 ? 12.458 -20.837 14.684 1.00 83.56 125 LEU A O 1
ATOM 1027 N N . SER A 1 126 ? 11.547 -22.730 13.895 1.00 78.00 126 SER A N 1
ATOM 1028 C CA . SER A 1 126 ? 10.655 -22.960 15.034 1.00 78.00 126 SER A CA 1
ATOM 1029 C C . SER A 1 126 ? 11.266 -24.017 15.955 1.00 78.00 126 SER A C 1
ATOM 1031 O O . SER A 1 126 ? 11.238 -25.210 15.659 1.00 78.00 126 SER A O 1
ATOM 1033 N N . TYR A 1 127 ? 11.846 -23.588 17.076 1.00 74.94 127 TYR A N 1
ATOM 1034 C CA . TYR A 1 127 ? 12.377 -24.484 18.108 1.00 74.94 127 TYR A CA 1
ATOM 1035 C C . TYR A 1 127 ? 11.356 -24.649 19.242 1.00 74.94 127 TYR A C 1
ATOM 1037 O O . TYR A 1 127 ? 10.827 -23.658 19.740 1.00 74.94 127 TYR A O 1
ATOM 1045 N N . ASN A 1 128 ? 11.088 -25.891 19.666 1.00 68.62 128 ASN A N 1
ATOM 1046 C CA . ASN A 1 128 ? 10.165 -26.228 20.764 1.00 68.62 128 ASN A CA 1
ATOM 1047 C C . ASN A 1 128 ? 8.727 -25.687 20.624 1.00 68.62 128 ASN A C 1
ATOM 1049 O O . ASN A 1 128 ? 8.069 -25.398 21.622 1.00 68.62 128 ASN A O 1
ATOM 1053 N N . GLN A 1 129 ? 8.208 -25.610 19.399 1.00 76.81 129 GLN A N 1
ATOM 1054 C CA . GLN A 1 129 ? 6.786 -25.361 19.138 1.00 76.81 129 GLN A CA 1
ATOM 1055 C C . GLN A 1 129 ? 6.160 -26.613 18.503 1.00 76.81 129 GLN A C 1
ATOM 1057 O O . GLN A 1 129 ? 6.029 -26.664 17.281 1.00 76.81 129 GLN A O 1
ATOM 1062 N N . PRO A 1 130 ? 5.829 -27.651 19.301 1.00 71.25 130 PRO A N 1
ATOM 1063 C CA . PRO A 1 130 ? 5.299 -28.916 18.783 1.00 71.25 130 PRO A CA 1
ATOM 1064 C C . PRO A 1 130 ? 4.001 -28.732 17.985 1.00 71.25 130 PRO A C 1
ATOM 1066 O O . PRO A 1 130 ? 3.776 -29.460 17.026 1.00 71.25 130 PRO A O 1
ATOM 1069 N N . ASP A 1 131 ? 3.204 -27.714 18.317 1.00 76.56 131 ASP A N 1
ATOM 1070 C CA . ASP A 1 131 ? 1.960 -27.381 17.611 1.00 76.56 131 ASP A CA 1
ATOM 1071 C C . ASP A 1 131 ? 2.190 -26.964 16.146 1.00 76.56 131 ASP A C 1
ATOM 1073 O O . ASP A 1 131 ? 1.292 -27.087 15.321 1.00 76.56 131 ASP A O 1
ATOM 1077 N N . LEU A 1 132 ? 3.395 -26.487 15.804 1.00 69.25 132 LEU A N 1
ATOM 1078 C CA . LEU A 1 132 ? 3.770 -26.087 14.441 1.00 69.25 132 LEU A CA 1
ATOM 1079 C C . LEU A 1 132 ? 4.465 -27.203 13.650 1.00 69.25 132 LEU A C 1
ATOM 1081 O O . LEU A 1 132 ? 4.670 -27.063 12.447 1.00 69.25 132 LEU A O 1
ATOM 1085 N N . THR A 1 133 ? 4.871 -28.288 14.313 1.00 65.75 133 THR A N 1
ATOM 1086 C CA . THR A 1 133 ? 5.631 -29.390 13.700 1.00 65.75 133 THR A CA 1
ATOM 1087 C C . THR A 1 133 ? 4.868 -30.712 13.666 1.00 65.75 133 THR A C 1
ATOM 1089 O O . THR A 1 133 ? 5.355 -31.678 13.079 1.00 65.75 133 THR A O 1
ATOM 1092 N N . GLN A 1 134 ? 3.667 -30.768 14.246 1.00 61.06 134 GLN A N 1
ATOM 1093 C CA . GLN A 1 134 ? 2.762 -31.905 14.113 1.00 61.06 134 GLN A CA 1
ATOM 1094 C C . GLN A 1 134 ? 1.882 -31.733 12.872 1.00 61.06 134 GLN A C 1
ATOM 1096 O O . GLN A 1 134 ? 1.067 -30.820 12.780 1.00 61.06 134 GLN A O 1
ATOM 1101 N N . SER A 1 135 ? 2.062 -32.622 11.898 1.00 61.84 135 SER A N 1
ATOM 1102 C CA . SER A 1 135 ? 1.134 -32.795 10.779 1.00 61.84 135 SER A CA 1
ATOM 1103 C C . SER A 1 135 ? -0.236 -33.254 11.294 1.00 61.84 135 SER A C 1
ATOM 1105 O O . SER A 1 135 ? -0.293 -34.203 12.077 1.00 61.84 135 SER A O 1
ATOM 1107 N N . ALA A 1 136 ? -1.294 -32.559 10.859 1.00 57.31 136 ALA A N 1
ATOM 1108 C CA . ALA A 1 136 ? -2.697 -32.901 11.114 1.00 57.31 136 ALA A CA 1
ATOM 1109 C C . ALA A 1 136 ? -3.079 -34.293 10.585 1.00 57.31 136 ALA A C 1
ATOM 1111 O O . ALA A 1 136 ? -2.496 -34.716 9.558 1.00 57.31 136 ALA A O 1
#

Foldseek 3Di:
DLVQLVVCVVVVNLVSSVVSLVVDDPVDQELVSLLSVLVSCVVVVVLVSSVVSLVVNCVRPVLQLSSLQSVLVSCVVPPLLSSLVSLVSSLVSDPDPVVNVVSVVVCPPPSNVPDDHDDDDDDDDDDPPVVVVDDD

pLDDT: mean 92.78, std 8.82, range [57.31, 98.56]

Secondary structure (DSSP, 8-state):
--HHHHHHHHTT-HHHHHHHHTTS-TT---HHHHHHHHHHHHHHT-HHHHHHHHHHHHHH-TT-HHHHHHHHHHHTTT-HHHHHHHHHHHHHH---HHHHHHHHHHHHSHHHHTPPPPP--------S-HHHHS--